Protein AF-A0A7H5EYQ3-F1 (afdb_monomer)

Foldseek 3Di:
DQQDQDQDCVLLLLLLLLLLVLCVLQVVCPVVHDDPVSVVSLVVSQVSLVVSVVCVVSNVSRVVSDTPVVVLVSLVSSCVSNVPDSVCSVVSSVVSSVVSPVSNVVNVVVVVVVVVVVVVVCVVVVPDVPPDD

Solvent-accessible surface area (backbone atoms only — not comparable to full-atom values): 7307 Å² total; per-residue (Å²): 129,86,74,75,69,86,75,60,53,67,52,42,37,46,47,36,46,51,12,38,50,37,38,62,61,37,48,70,55,51,71,88,43,91,51,81,73,35,52,53,39,51,57,73,34,25,64,62,22,45,48,44,59,70,46,43,67,59,25,51,54,17,58,76,46,55,40,76,71,51,52,53,48,43,43,52,48,39,14,66,75,68,68,40,57,70,94,45,29,66,63,49,29,57,55,14,41,56,46,22,55,50,47,27,53,51,45,53,49,54,53,53,53,50,52,51,53,51,52,52,49,34,66,74,69,67,58,62,97,79,82,84,129

Radius of gyration: 19.82 Å; Cα contacts (8 Å, |Δi|>4): 111; chains: 1; bounding box: 35×40×68 Å

Secondary structure (DSSP, 8-state):
-PPPPSS-SHHHHHHHHHHHHHHHHHHTTTSS---TTHHHHHHHHHHHHHHHHHHHHHHHHHHHH--HHHHHHHHHHHHHHH---TTTHHHHHHHHHHHHHHHHHHHHHHHHHHHHHHHHHHHHTT--TT---

Nearest PDB structures (foldseek):
  2dnx-assembly1_A  TM=4.189E-01  e=8.173E+00  Homo sapiens

Sequence (133 aa):
MNKSNQYGYDEVVDTLGDSIEIYRKIKTPLEDGLQFTDILALYDAYPLAMEVFNDRNTFIRQFLDLTPEESVRVLDELSARTGTPRDKVEQVATQSFQVASRVYRLGSYVIEESKGIYADIQLIGGLSPEEEE

Mean predicted aligned error: 6.74 Å

Structure (mmCIF, N/CA/C/O backbone):
data_AF-A0A7H5EYQ3-F1
#
_entry.id   AF-A0A7H5EYQ3-F1
#
loop_
_atom_site.group_PDB
_atom_site.id
_atom_site.type_symbol
_atom_site.label_atom_id
_atom_site.label_alt_id
_atom_site.label_comp_id
_atom_site.label_asym_id
_atom_site.label_entity_id
_atom_site.label_seq_id
_atom_site.pdbx_PDB_ins_code
_atom_site.Cartn_x
_atom_site.Cartn_y
_atom_site.Cartn_z
_atom_site.occupancy
_atom_site.B_iso_or_equiv
_atom_site.auth_seq_id
_atom_site.auth_comp_id
_atom_site.auth_asym_id
_atom_site.auth_atom_id
_atom_site.pdbx_PDB_model_num
ATOM 1 N N . MET A 1 1 ? -8.139 19.680 24.751 1.00 44.72 1 MET A N 1
ATOM 2 C CA . MET A 1 1 ? -8.903 20.115 23.562 1.00 44.72 1 MET A CA 1
ATOM 3 C C . MET A 1 1 ? -9.073 18.888 22.690 1.00 44.72 1 MET A C 1
ATOM 5 O O . MET A 1 1 ? -8.053 18.325 22.314 1.00 44.72 1 MET A O 1
ATOM 9 N N . ASN A 1 2 ? -10.305 18.433 22.442 1.00 53.38 2 ASN A N 1
ATOM 10 C CA . ASN A 1 2 ? -10.531 17.406 21.422 1.00 53.38 2 ASN A CA 1
ATOM 11 C C . ASN A 1 2 ? -10.199 18.040 20.073 1.00 53.38 2 ASN A C 1
ATOM 13 O O . ASN A 1 2 ? -10.779 19.065 19.718 1.00 53.38 2 ASN A O 1
ATOM 17 N N . LYS A 1 3 ? -9.202 17.485 19.385 1.00 62.22 3 LYS A N 1
ATOM 18 C CA . LYS A 1 3 ? -8.847 17.879 18.023 1.00 62.22 3 LYS A CA 1
ATOM 19 C C . LYS A 1 3 ? -10.073 17.584 17.150 1.00 62.22 3 LYS A C 1
ATOM 21 O O . LYS A 1 3 ? -10.602 16.483 17.226 1.00 62.22 3 LYS A O 1
ATOM 26 N N . SER A 1 4 ? -10.587 18.567 16.417 1.00 67.31 4 SER A N 1
ATOM 27 C CA . SER A 1 4 ? -11.644 18.329 15.429 1.00 67.31 4 SER A CA 1
ATOM 28 C C . SER A 1 4 ? -10.982 18.006 14.098 1.00 67.31 4 SER A C 1
ATOM 30 O O . SER A 1 4 ? -10.155 18.801 13.650 1.00 67.31 4 SER A O 1
ATOM 32 N N . ASN A 1 5 ? -11.345 16.882 13.485 1.00 73.25 5 ASN A N 1
ATOM 33 C CA . ASN A 1 5 ? -10.871 16.521 12.155 1.00 73.25 5 ASN A CA 1
ATOM 34 C C . ASN A 1 5 ? -11.335 17.560 11.119 1.00 73.25 5 ASN A C 1
ATOM 36 O O . ASN A 1 5 ? -12.506 17.946 11.080 1.00 73.25 5 ASN A O 1
ATOM 40 N N . GLN A 1 6 ? -10.390 18.031 10.316 1.00 76.75 6 GLN A N 1
ATOM 41 C CA . GLN A 1 6 ? -10.553 19.019 9.263 1.00 76.75 6 GLN A CA 1
ATOM 42 C C . GLN A 1 6 ? -10.645 18.390 7.861 1.00 76.75 6 GLN A C 1
ATOM 44 O O . GLN A 1 6 ? -11.225 19.007 6.968 1.00 76.75 6 GLN A O 1
ATOM 49 N N . TYR A 1 7 ? -10.074 17.201 7.647 1.00 80.00 7 TYR A N 1
ATOM 50 C CA . TYR A 1 7 ? -9.849 16.620 6.316 1.00 80.00 7 TYR A CA 1
ATOM 51 C C . TYR A 1 7 ? -10.619 15.321 6.013 1.00 80.00 7 TYR A C 1
ATOM 53 O O . TYR A 1 7 ? -10.565 14.859 4.875 1.00 80.00 7 TYR A O 1
ATOM 61 N N . GLY A 1 8 ? -11.335 14.747 6.981 1.00 90.94 8 GLY A N 1
ATOM 62 C CA . GLY A 1 8 ? -11.944 13.416 6.895 1.00 90.94 8 GLY A CA 1
ATOM 63 C C . GLY A 1 8 ? -10.934 12.280 7.101 1.00 90.94 8 GLY A C 1
ATOM 64 O O . GLY A 1 8 ? -9.810 12.513 7.555 1.00 90.94 8 GLY A O 1
ATOM 65 N N . TYR A 1 9 ? -11.344 11.045 6.797 1.00 95.81 9 TYR A N 1
ATOM 66 C CA . TYR A 1 9 ? -10.476 9.858 6.863 1.00 95.81 9 TYR A CA 1
ATOM 67 C C . TYR A 1 9 ? -10.656 8.870 5.696 1.00 95.81 9 TYR A C 1
ATOM 69 O O . TYR A 1 9 ? -10.018 7.817 5.696 1.00 95.81 9 TYR A O 1
ATOM 77 N N . ASP A 1 10 ? -11.496 9.190 4.708 1.00 96.38 10 ASP A N 1
ATOM 78 C CA . ASP A 1 10 ? -11.846 8.281 3.608 1.00 96.38 10 ASP A CA 1
ATOM 79 C C . ASP A 1 10 ? -10.606 7.814 2.828 1.00 96.38 10 ASP A C 1
ATOM 81 O O . ASP A 1 10 ? -10.456 6.627 2.553 1.00 96.38 10 ASP A O 1
ATOM 85 N N . GLU A 1 11 ? -9.657 8.721 2.577 1.00 97.06 11 GLU A N 1
ATOM 86 C CA . GLU A 1 11 ? -8.405 8.414 1.875 1.00 97.06 11 GLU A CA 1
ATOM 87 C C . GLU A 1 11 ? -7.503 7.491 2.699 1.00 97.06 11 GLU A C 1
ATOM 89 O O . GLU A 1 11 ? -6.755 6.678 2.164 1.00 97.06 11 GLU A O 1
ATOM 94 N N . VAL A 1 12 ? -7.573 7.585 4.031 1.00 97.62 12 VAL A N 1
ATOM 95 C CA . VAL A 1 12 ? -6.838 6.668 4.909 1.00 97.62 12 VAL A CA 1
ATOM 96 C C . VAL A 1 12 ? -7.352 5.246 4.736 1.00 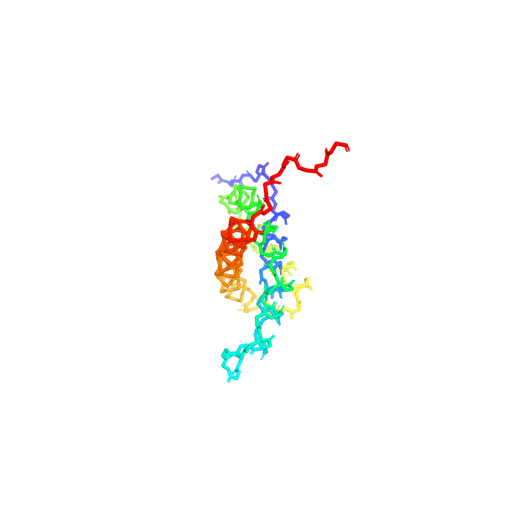97.62 12 VAL A C 1
ATOM 98 O O . VAL A 1 12 ? -6.552 4.314 4.651 1.00 97.62 12 VAL A O 1
ATOM 101 N N . VAL A 1 13 ? -8.672 5.072 4.679 1.00 97.75 13 VAL A N 1
ATOM 102 C CA . VAL A 1 13 ? -9.288 3.759 4.463 1.00 97.75 13 VAL A CA 1
ATOM 103 C C . VAL A 1 13 ? -8.990 3.250 3.058 1.00 97.75 13 VAL A C 1
ATOM 105 O O . VAL A 1 13 ? -8.667 2.072 2.909 1.00 97.75 13 VAL A O 1
ATOM 108 N N . ASP A 1 14 ? -9.069 4.116 2.049 1.00 97.62 14 ASP A N 1
ATOM 109 C CA . ASP A 1 14 ? -8.861 3.737 0.653 1.00 97.62 14 ASP A CA 1
ATOM 110 C C . ASP A 1 14 ? -7.419 3.300 0.393 1.00 97.62 14 ASP A C 1
ATOM 112 O O . ASP A 1 14 ? -7.163 2.120 0.149 1.00 97.62 14 ASP A O 1
ATOM 116 N N . THR A 1 15 ? -6.458 4.191 0.645 1.00 97.81 15 THR A N 1
ATOM 117 C CA . THR A 1 15 ? -5.027 3.924 0.466 1.00 97.81 15 THR A CA 1
ATOM 118 C C . THR A 1 15 ? -4.555 2.679 1.246 1.00 97.81 15 THR A C 1
ATOM 120 O O . THR A 1 15 ? -3.758 1.875 0.742 1.00 97.81 15 THR A O 1
ATOM 123 N N . LEU A 1 16 ? -5.010 2.483 2.494 1.00 98.12 16 LEU A N 1
ATOM 124 C CA . LEU A 1 16 ? -4.640 1.296 3.281 1.00 98.12 16 LEU A CA 1
ATOM 125 C C . LEU A 1 16 ? -5.350 0.026 2.791 1.00 98.12 16 LEU A C 1
ATOM 127 O O . LEU A 1 16 ? -4.752 -1.053 2.831 1.00 98.12 16 LEU A O 1
ATOM 131 N N . GLY A 1 17 ? -6.593 0.135 2.319 1.00 97.81 17 GLY A N 1
ATOM 132 C CA . GLY A 1 17 ? -7.334 -0.965 1.706 1.00 97.81 17 GLY A CA 1
ATOM 133 C C . GLY A 1 17 ? -6.658 -1.460 0.430 1.00 97.81 17 GLY A C 1
ATOM 134 O O . GLY A 1 17 ? -6.396 -2.659 0.295 1.00 97.81 17 GLY A O 1
ATOM 135 N N . ASP A 1 18 ? -6.277 -0.536 -0.442 1.00 97.69 18 ASP A N 1
ATOM 136 C CA . ASP A 1 18 ? -5.606 -0.818 -1.711 1.00 97.69 18 ASP A CA 1
ATOM 137 C C . ASP A 1 18 ? -4.220 -1.412 -1.493 1.00 97.69 18 ASP A C 1
ATOM 139 O O . ASP A 1 18 ? -3.814 -2.367 -2.158 1.00 97.69 18 ASP A O 1
ATOM 143 N N . SER A 1 19 ? -3.518 -0.939 -0.465 1.00 98.00 19 SER A N 1
ATOM 144 C CA . SER A 1 19 ? -2.260 -1.542 -0.035 1.00 98.00 19 SER A CA 1
ATOM 145 C C . SER A 1 19 ? -2.425 -3.020 0.331 1.00 98.00 19 SER A C 1
ATOM 147 O O . SER A 1 19 ? -1.618 -3.857 -0.086 1.00 98.00 19 SER A O 1
ATOM 149 N N . ILE A 1 20 ? -3.478 -3.368 1.084 1.00 97.56 20 ILE A N 1
ATOM 150 C CA . ILE A 1 20 ? -3.799 -4.761 1.440 1.00 97.56 20 ILE A CA 1
ATOM 151 C C . ILE A 1 20 ? -4.143 -5.580 0.191 1.00 97.56 20 ILE A C 1
ATOM 153 O O . ILE A 1 20 ? -3.752 -6.748 0.098 1.00 97.56 20 ILE A O 1
ATOM 157 N N . GLU A 1 21 ? -4.848 -4.995 -0.776 1.00 96.00 21 GLU A N 1
ATOM 158 C CA . GLU A 1 21 ? -5.145 -5.653 -2.047 1.00 96.00 21 GLU A CA 1
ATOM 159 C C . GLU A 1 21 ? -3.874 -5.934 -2.860 1.00 96.00 21 GLU A C 1
ATOM 161 O O . GLU A 1 21 ? -3.685 -7.070 -3.302 1.00 96.00 21 GLU A O 1
ATOM 166 N N . ILE A 1 22 ? -2.965 -4.962 -2.985 1.00 95.31 22 ILE A N 1
ATOM 167 C CA . ILE A 1 22 ? -1.656 -5.145 -3.633 1.00 95.31 22 ILE A CA 1
ATOM 168 C C . ILE A 1 22 ? -0.909 -6.313 -2.990 1.00 95.31 22 ILE A C 1
ATOM 170 O O . ILE A 1 22 ? -0.470 -7.226 -3.690 1.00 95.31 22 ILE A O 1
ATOM 174 N N . TYR A 1 23 ? -0.816 -6.335 -1.656 1.00 94.56 23 TYR A N 1
ATOM 175 C CA . TYR A 1 23 ? -0.194 -7.447 -0.936 1.00 94.56 23 TYR A CA 1
ATOM 176 C C . TYR A 1 23 ? -0.848 -8.792 -1.290 1.00 94.56 23 TYR A C 1
ATOM 178 O O . TYR A 1 23 ? -0.149 -9.766 -1.566 1.00 94.56 23 TYR A O 1
ATOM 186 N N . ARG A 1 24 ? -2.183 -8.864 -1.334 1.00 92.50 24 ARG A N 1
ATOM 187 C CA . ARG A 1 24 ? -2.904 -10.102 -1.671 1.00 92.50 24 ARG A CA 1
ATOM 188 C C . ARG A 1 24 ? -2.671 -10.562 -3.105 1.00 92.50 24 ARG A C 1
ATOM 190 O O . ARG A 1 24 ? -2.591 -11.771 -3.308 1.00 92.50 24 ARG A O 1
ATOM 197 N N . LYS A 1 25 ? -2.552 -9.638 -4.062 1.00 90.00 25 LYS A N 1
ATOM 198 C CA . LYS A 1 25 ? -2.259 -9.959 -5.468 1.00 90.00 25 LYS A CA 1
ATOM 199 C C . LYS A 1 25 ? -0.885 -10.601 -5.628 1.00 90.00 25 LYS A C 1
ATOM 201 O O . LYS A 1 25 ? -0.739 -11.527 -6.416 1.00 90.00 25 LYS A O 1
ATOM 206 N N . ILE A 1 26 ? 0.101 -10.149 -4.853 1.00 88.38 26 ILE A N 1
ATOM 207 C CA . ILE A 1 26 ? 1.495 -10.564 -5.053 1.00 88.38 26 ILE A CA 1
ATOM 208 C C . ILE A 1 26 ? 1.989 -11.621 -4.059 1.00 88.38 26 ILE A C 1
ATOM 210 O O . ILE A 1 26 ? 3.028 -12.222 -4.304 1.00 88.38 26 ILE A O 1
ATOM 214 N N . LYS A 1 27 ? 1.289 -11.869 -2.940 1.00 88.00 27 LYS A N 1
ATOM 215 C CA . LYS A 1 27 ? 1.790 -12.786 -1.898 1.00 88.00 27 LYS A CA 1
ATOM 216 C C . LYS A 1 27 ? 1.995 -14.215 -2.407 1.00 88.00 27 LYS A C 1
ATOM 218 O O . LYS A 1 27 ? 3.042 -14.783 -2.155 1.00 88.00 27 LYS A O 1
ATOM 223 N N . THR A 1 28 ? 1.025 -14.772 -3.131 1.00 81.56 28 THR A N 1
ATOM 224 C CA . THR A 1 28 ? 1.057 -16.175 -3.567 1.00 81.56 28 THR A CA 1
ATOM 225 C C . THR A 1 28 ? 2.091 -16.404 -4.668 1.00 81.56 28 THR A C 1
ATOM 227 O O . THR A 1 28 ? 2.846 -17.360 -4.542 1.00 81.56 28 THR A O 1
ATOM 230 N N . PRO A 1 29 ? 2.208 -15.521 -5.680 1.00 77.88 29 PRO A N 1
ATOM 231 C CA . PRO A 1 29 ? 3.318 -15.576 -6.631 1.00 77.88 29 PRO A CA 1
ATOM 232 C C . PRO A 1 29 ? 4.697 -15.499 -5.964 1.00 77.88 29 PRO A C 1
ATOM 234 O O . PRO A 1 29 ? 5.622 -16.151 -6.400 1.00 77.88 29 PRO A O 1
ATOM 237 N N . LEU A 1 30 ? 4.851 -14.734 -4.879 1.00 79.12 30 LEU A N 1
ATOM 238 C CA . LEU A 1 30 ? 6.157 -14.541 -4.233 1.00 79.12 30 LEU A CA 1
ATOM 239 C C . LEU A 1 30 ? 6.466 -15.551 -3.112 1.00 79.12 30 LEU A C 1
ATOM 241 O O . LEU A 1 30 ? 7.537 -15.480 -2.503 1.00 79.12 30 LEU A O 1
ATOM 245 N N . GLU A 1 31 ? 5.541 -16.460 -2.791 1.00 77.56 31 GLU A N 1
ATOM 246 C CA . GLU A 1 31 ? 5.691 -17.435 -1.700 1.00 77.56 31 GLU A CA 1
ATOM 247 C C . GLU A 1 31 ? 6.683 -18.564 -2.043 1.00 77.56 31 GLU A C 1
ATOM 249 O O . GLU A 1 31 ? 7.303 -19.112 -1.129 1.00 77.56 31 GLU A O 1
ATOM 254 N N . ASP A 1 32 ? 6.876 -18.896 -3.326 1.00 73.94 32 ASP A N 1
ATOM 255 C CA . ASP A 1 32 ? 7.777 -19.967 -3.787 1.00 73.94 32 ASP A CA 1
ATOM 256 C C . ASP A 1 32 ? 9.122 -19.462 -4.356 1.00 73.94 32 ASP A C 1
ATOM 258 O O . ASP A 1 32 ? 9.974 -20.259 -4.760 1.00 73.94 32 ASP A O 1
ATOM 262 N N . GLY A 1 33 ? 9.354 -18.147 -4.313 1.00 67.38 33 GLY A N 1
ATOM 263 C CA . GLY A 1 33 ? 10.536 -17.479 -4.853 1.00 67.38 33 GLY A CA 1
ATOM 264 C C . GLY A 1 33 ? 10.155 -16.356 -5.815 1.00 67.38 33 GLY A C 1
ATOM 265 O O . GLY A 1 33 ? 9.011 -15.935 -5.857 1.00 67.38 33 GLY A O 1
ATOM 266 N N . LEU A 1 34 ? 11.133 -15.814 -6.548 1.00 70.44 34 LEU A N 1
ATOM 267 C CA . LEU A 1 34 ? 10.870 -14.889 -7.654 1.00 70.44 34 LEU A CA 1
ATOM 268 C C . LEU A 1 34 ? 11.090 -15.639 -8.971 1.00 70.44 34 LEU A C 1
ATOM 270 O O . LEU A 1 34 ? 12.228 -15.841 -9.401 1.00 70.44 34 LEU A O 1
ATOM 274 N N . GLN A 1 35 ? 10.005 -16.069 -9.593 1.00 74.25 35 GLN A N 1
ATOM 275 C CA . GLN A 1 35 ? 9.937 -16.632 -10.933 1.00 74.25 35 GLN A CA 1
ATOM 276 C C . GLN A 1 35 ? 9.573 -15.540 -11.943 1.00 74.25 35 GLN A C 1
ATOM 278 O O . GLN A 1 35 ? 8.998 -14.501 -11.619 1.00 74.25 35 GLN A O 1
ATOM 283 N N . PHE A 1 36 ? 9.896 -15.771 -13.216 1.00 67.19 36 PHE A N 1
ATOM 284 C CA . PHE A 1 36 ? 9.581 -14.814 -14.280 1.00 67.19 36 PHE A CA 1
ATOM 285 C C . PHE A 1 36 ? 8.070 -14.550 -14.401 1.00 67.19 36 PHE A C 1
ATOM 287 O O . PHE A 1 36 ? 7.654 -13.439 -14.714 1.00 67.19 36 PHE A O 1
ATOM 294 N N . THR A 1 37 ? 7.239 -15.549 -14.103 1.00 73.00 37 THR A N 1
ATOM 295 C CA . THR A 1 37 ? 5.777 -15.418 -14.060 1.00 73.00 37 THR A CA 1
ATOM 296 C C . THR A 1 37 ? 5.292 -14.472 -12.964 1.00 73.00 37 THR A C 1
ATOM 298 O O . THR A 1 37 ? 4.262 -13.828 -13.142 1.00 73.00 37 THR A O 1
ATOM 301 N N . ASP A 1 38 ? 6.050 -14.300 -11.882 1.00 73.69 38 ASP A N 1
ATOM 302 C CA . ASP A 1 38 ? 5.658 -13.445 -10.752 1.00 73.69 38 ASP A CA 1
ATOM 303 C C . ASP A 1 38 ? 5.851 -11.961 -11.070 1.00 73.69 38 ASP A C 1
ATOM 305 O O . ASP A 1 38 ? 5.231 -11.089 -10.457 1.00 73.69 38 ASP A O 1
ATOM 309 N N . ILE A 1 39 ? 6.644 -11.665 -12.104 1.00 76.12 39 ILE A N 1
ATOM 310 C CA . ILE A 1 39 ? 6.748 -10.327 -12.691 1.00 76.12 39 ILE A CA 1
ATOM 311 C C . ILE A 1 39 ? 5.393 -9.889 -13.262 1.00 76.12 39 ILE A C 1
ATOM 313 O O . ILE A 1 39 ? 5.063 -8.707 -13.176 1.00 76.12 39 ILE A O 1
ATOM 317 N N . LEU A 1 40 ? 4.570 -10.816 -13.772 1.00 82.19 40 LEU A N 1
ATOM 318 C CA . LEU A 1 40 ? 3.225 -10.485 -14.260 1.00 82.19 40 LEU A CA 1
ATOM 319 C C . LEU A 1 40 ? 2.308 -10.046 -13.117 1.00 82.19 40 LEU A C 1
ATOM 321 O O . LEU A 1 40 ? 1.596 -9.060 -13.254 1.00 82.19 40 LEU A O 1
ATOM 325 N N . ALA A 1 41 ? 2.385 -10.698 -11.956 1.00 84.56 41 ALA A N 1
ATOM 326 C CA . ALA A 1 41 ? 1.614 -10.281 -10.786 1.00 84.56 41 ALA A CA 1
ATOM 327 C C . ALA A 1 41 ? 2.046 -8.898 -10.266 1.00 84.56 41 ALA A C 1
ATOM 329 O O . ALA A 1 41 ? 1.213 -8.105 -9.826 1.00 84.56 41 ALA A O 1
ATOM 330 N N . LEU A 1 42 ? 3.345 -8.588 -10.334 1.00 82.94 42 LEU A N 1
ATOM 331 C CA . LEU A 1 42 ? 3.867 -7.259 -10.008 1.00 82.94 42 LEU A CA 1
ATOM 332 C C . LEU A 1 42 ? 3.401 -6.197 -11.011 1.00 82.94 42 LEU A C 1
ATOM 334 O O . LEU A 1 42 ? 3.062 -5.088 -10.600 1.00 82.94 42 LEU A O 1
ATOM 338 N N . TYR A 1 43 ? 3.357 -6.539 -12.300 1.00 85.50 43 TYR A N 1
ATOM 339 C CA . TYR A 1 43 ? 2.817 -5.677 -13.349 1.00 85.50 43 TYR A CA 1
ATOM 340 C C . TYR A 1 43 ? 1.322 -5.405 -13.137 1.00 85.50 43 TYR A C 1
ATOM 342 O O . TYR A 1 43 ? 0.912 -4.248 -13.120 1.00 85.50 43 TYR A O 1
ATOM 350 N N . ASP A 1 44 ? 0.528 -6.442 -12.869 1.00 88.56 44 ASP A N 1
ATOM 351 C CA . ASP A 1 44 ? -0.912 -6.322 -12.613 1.00 88.56 44 ASP A CA 1
ATOM 352 C C . ASP A 1 44 ? -1.220 -5.507 -11.345 1.00 88.56 44 ASP A C 1
ATOM 354 O O . ASP A 1 44 ? -2.244 -4.828 -11.261 1.00 88.56 44 ASP A O 1
ATOM 358 N N . ALA A 1 45 ? -0.337 -5.552 -10.343 1.00 92.06 45 ALA A N 1
ATOM 359 C CA . ALA A 1 45 ? -0.470 -4.771 -9.114 1.00 92.06 45 ALA A CA 1
ATOM 360 C C . ALA A 1 45 ? 0.024 -3.318 -9.246 1.00 92.06 45 ALA A C 1
ATOM 362 O O . ALA A 1 45 ? -0.290 -2.486 -8.391 1.00 92.06 45 ALA A O 1
ATOM 363 N N . TYR A 1 46 ? 0.795 -2.995 -10.289 1.00 92.19 46 TYR A N 1
ATOM 364 C CA . TYR A 1 46 ? 1.429 -1.686 -10.436 1.00 92.19 46 TYR A CA 1
ATOM 365 C C . TYR A 1 46 ? 0.443 -0.511 -10.561 1.00 92.19 46 TYR A C 1
ATOM 367 O O . TYR A 1 46 ? 0.682 0.491 -9.884 1.00 92.19 46 TYR A O 1
ATOM 375 N N . PRO A 1 47 ? -0.661 -0.584 -11.339 1.00 94.06 47 PRO A N 1
ATOM 376 C CA . PRO A 1 47 ? -1.620 0.521 -11.428 1.00 94.06 47 PRO A CA 1
ATOM 377 C C . PRO A 1 47 ? -2.174 0.937 -10.062 1.00 94.06 47 PRO A C 1
ATOM 379 O O . PRO A 1 47 ? -2.167 2.118 -9.733 1.00 94.06 47 PRO A O 1
ATOM 382 N N . LEU A 1 48 ? -2.525 -0.040 -9.225 1.00 94.88 48 LEU A N 1
ATOM 383 C CA . LEU A 1 48 ? -3.025 0.204 -7.872 1.00 94.88 48 LEU A CA 1
ATOM 384 C C . LEU A 1 48 ? -1.927 0.774 -6.954 1.00 94.88 48 LEU A C 1
ATOM 386 O O . LEU A 1 48 ? -2.161 1.662 -6.142 1.00 94.88 48 LEU A O 1
ATOM 390 N N . ALA A 1 49 ? -0.678 0.319 -7.109 1.00 95.69 49 ALA A N 1
ATOM 391 C CA . ALA A 1 49 ? 0.454 0.897 -6.381 1.00 95.69 49 ALA A CA 1
ATOM 392 C C . ALA A 1 49 ? 0.751 2.350 -6.806 1.00 95.69 49 ALA A C 1
ATOM 394 O O . ALA A 1 49 ? 1.239 3.148 -6.002 1.00 95.69 49 ALA A O 1
ATOM 395 N N . MET A 1 50 ? 0.466 2.696 -8.062 1.00 96.19 50 MET A N 1
ATOM 396 C CA . MET A 1 50 ? 0.562 4.056 -8.585 1.00 96.19 50 MET A CA 1
ATOM 397 C C . MET A 1 50 ? -0.564 4.951 -8.056 1.00 96.19 50 MET A C 1
ATOM 399 O O . MET A 1 50 ? -0.281 6.101 -7.735 1.00 96.19 50 MET A O 1
ATOM 403 N N . GLU A 1 51 ? -1.787 4.439 -7.899 1.00 96.00 51 GLU A N 1
ATOM 404 C CA . GLU A 1 51 ? -2.892 5.139 -7.216 1.00 96.00 51 GLU A CA 1
ATOM 405 C C . GLU A 1 51 ? -2.495 5.498 -5.778 1.00 96.00 51 GLU A C 1
ATOM 407 O O . GLU A 1 51 ? -2.371 6.680 -5.458 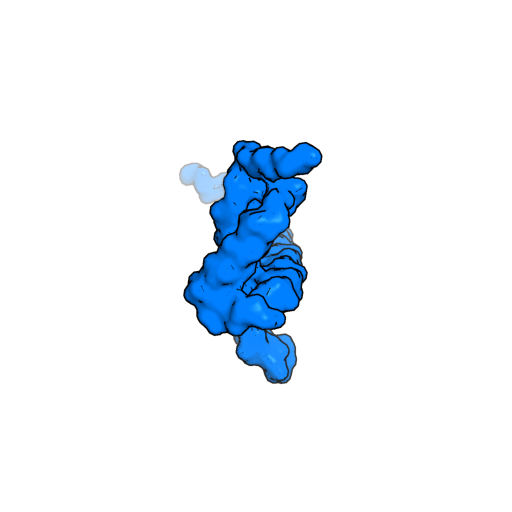1.00 96.00 51 GLU A O 1
ATOM 412 N N . VAL A 1 52 ? -2.056 4.510 -4.986 1.00 96.25 52 VAL A N 1
ATOM 413 C CA . VAL A 1 52 ? -1.504 4.734 -3.632 1.00 96.25 52 VAL A CA 1
ATOM 414 C C . VAL A 1 52 ? -0.403 5.806 -3.618 1.00 96.25 52 VAL A C 1
ATOM 416 O O . VAL A 1 52 ? -0.312 6.627 -2.698 1.00 96.25 52 VAL A O 1
ATOM 419 N N . PHE A 1 53 ? 0.474 5.826 -4.628 1.00 96.31 53 PHE A N 1
ATOM 420 C CA . PHE A 1 53 ? 1.495 6.866 -4.731 1.00 96.31 53 PHE A CA 1
ATOM 421 C C . PHE A 1 53 ? 0.905 8.240 -5.065 1.00 96.31 53 PHE A C 1
ATOM 423 O O . PHE A 1 53 ? 1.363 9.241 -4.509 1.00 96.31 53 PHE A O 1
ATOM 430 N N . ASN A 1 54 ? -0.070 8.322 -5.963 1.00 96.19 54 ASN A N 1
ATOM 431 C CA . ASN A 1 54 ? -0.708 9.574 -6.361 1.00 96.19 54 ASN A CA 1
ATOM 432 C C . ASN A 1 54 ? -1.465 10.214 -5.189 1.00 96.19 54 ASN A C 1
ATOM 434 O O . ASN A 1 54 ? -1.306 11.418 -4.954 1.00 96.19 54 ASN A O 1
ATOM 438 N N . ASP A 1 55 ? -2.148 9.405 -4.383 1.00 95.88 55 ASP A N 1
ATOM 439 C CA . ASP A 1 55 ? -3.002 9.879 -3.290 1.00 95.88 55 ASP A CA 1
ATOM 440 C C . ASP A 1 55 ? -2.246 10.159 -1.984 1.00 95.88 55 ASP A C 1
ATOM 442 O O . ASP A 1 55 ? -2.767 10.791 -1.058 1.00 95.88 55 ASP A O 1
ATOM 446 N N . ARG A 1 56 ? -0.946 9.824 -1.939 1.00 95.38 56 ARG A N 1
ATOM 447 C CA . ARG A 1 56 ? -0.062 9.951 -0.762 1.00 95.38 56 ARG A CA 1
ATOM 448 C C . ARG A 1 56 ? -0.180 11.276 -0.003 1.00 95.38 56 ARG A C 1
ATOM 450 O O . ARG A 1 56 ? -0.046 11.307 1.216 1.00 95.38 56 ARG A O 1
ATOM 457 N N . ASN A 1 57 ? -0.379 12.394 -0.703 1.00 96.12 57 ASN A N 1
ATOM 458 C CA . ASN A 1 57 ? -0.434 13.712 -0.069 1.00 96.12 57 ASN A CA 1
ATOM 459 C C . ASN A 1 57 ? -1.749 13.922 0.688 1.00 96.12 57 ASN A C 1
ATOM 461 O O . ASN A 1 57 ? -1.738 14.497 1.778 1.00 96.12 57 ASN A O 1
ATOM 465 N N . THR A 1 58 ? -2.865 13.471 0.115 1.00 96.56 58 THR A N 1
ATOM 466 C CA . THR A 1 58 ? -4.183 13.508 0.757 1.00 96.56 58 THR A CA 1
ATOM 467 C C . THR A 1 58 ? -4.210 12.519 1.915 1.00 96.56 58 THR A C 1
ATOM 469 O O . THR A 1 58 ? -4.563 12.911 3.029 1.00 96.56 58 THR A O 1
ATOM 472 N N . PHE A 1 59 ? -3.691 11.308 1.691 1.00 96.75 59 PHE A N 1
ATOM 473 C CA . PHE A 1 59 ? -3.513 10.287 2.718 1.00 96.75 59 PHE A CA 1
ATOM 474 C C . PHE A 1 59 ? -2.760 10.828 3.938 1.00 96.75 59 PHE A C 1
ATOM 476 O O . PHE A 1 59 ? -3.276 10.780 5.049 1.00 96.75 59 PHE A O 1
ATOM 483 N N . ILE A 1 60 ? -1.566 11.409 3.751 1.00 96.44 60 ILE A N 1
ATOM 484 C CA . ILE A 1 60 ? -0.747 11.925 4.863 1.00 96.44 60 ILE A CA 1
ATOM 485 C C . ILE A 1 60 ? -1.489 13.019 5.637 1.00 96.44 60 ILE A C 1
ATOM 487 O O . ILE A 1 60 ? -1.426 13.047 6.866 1.00 96.44 60 ILE A O 1
ATOM 491 N N . ARG A 1 61 ? -2.187 13.926 4.941 1.00 96.50 61 ARG A N 1
ATOM 492 C CA . ARG A 1 61 ? -2.941 15.005 5.597 1.00 96.50 61 ARG A CA 1
ATOM 493 C C . ARG A 1 61 ? -4.053 14.451 6.475 1.00 96.50 61 ARG A C 1
ATOM 495 O O . ARG A 1 61 ? -4.137 14.853 7.628 1.00 96.50 61 ARG A O 1
ATOM 502 N N . GLN A 1 62 ? -4.854 13.525 5.954 1.00 97.19 62 GLN A N 1
ATOM 503 C CA . GLN A 1 62 ? -5.926 12.898 6.725 1.00 97.19 62 GLN A CA 1
ATOM 504 C C . GLN A 1 62 ? -5.370 12.036 7.861 1.00 97.19 62 GLN A C 1
ATOM 506 O O . GLN A 1 62 ? -5.803 12.176 9.000 1.00 97.19 62 GLN A O 1
ATOM 511 N N . PHE A 1 63 ? -4.346 11.221 7.593 1.00 96.38 63 PHE A N 1
ATOM 512 C CA . PHE A 1 63 ? -3.726 10.334 8.578 1.00 96.38 63 PHE A CA 1
ATOM 513 C C . PHE A 1 63 ? -3.159 11.098 9.782 1.00 96.38 63 PHE A C 1
ATOM 515 O O . PHE A 1 63 ? -3.395 10.723 10.928 1.00 96.38 63 PHE A O 1
ATOM 522 N N . LEU A 1 64 ? -2.440 12.200 9.540 1.00 95.88 64 LEU A N 1
ATOM 523 C CA . LEU A 1 64 ? -1.905 13.049 10.611 1.00 95.88 64 LEU A CA 1
ATOM 524 C C . LEU A 1 64 ? -2.993 13.851 11.337 1.00 95.88 64 LEU A C 1
ATOM 526 O O . LEU A 1 64 ? -2.756 14.365 12.439 1.00 95.88 64 LEU A O 1
ATOM 530 N N . ASP A 1 65 ? -4.168 13.993 10.728 1.00 95.88 65 ASP A N 1
ATOM 531 C CA . ASP A 1 65 ? -5.291 14.717 11.304 1.00 95.88 65 ASP A CA 1
ATOM 532 C C . ASP A 1 65 ? -6.255 13.844 12.115 1.00 95.88 65 ASP A C 1
ATOM 534 O O . ASP A 1 65 ? -7.031 14.383 12.902 1.00 95.88 65 ASP A O 1
ATOM 538 N N . LEU A 1 66 ? -6.125 12.516 12.019 1.00 95.25 66 LEU A N 1
ATOM 539 C CA . LEU A 1 66 ? -6.984 11.564 12.715 1.00 95.25 66 LEU A CA 1
ATOM 540 C C . LEU A 1 66 ? -7.109 11.855 14.212 1.00 95.25 66 LEU A C 1
ATOM 542 O O . LEU A 1 66 ? -6.132 12.048 14.946 1.00 95.25 66 LEU A O 1
ATOM 546 N N . THR A 1 67 ? -8.352 11.806 14.671 1.00 95.06 67 THR A N 1
ATOM 547 C CA . THR A 1 67 ? -8.682 11.705 16.091 1.00 95.06 67 THR A CA 1
ATOM 548 C C . THR A 1 67 ? -8.570 10.253 16.574 1.00 95.06 67 THR A C 1
ATOM 550 O O . THR A 1 67 ? -8.583 9.319 15.760 1.00 95.06 67 THR A O 1
ATOM 553 N N . PRO A 1 68 ? -8.480 10.011 17.894 1.00 94.19 68 PRO A N 1
ATOM 554 C CA . PRO A 1 68 ? -8.536 8.656 18.438 1.00 94.19 68 PRO A CA 1
ATOM 555 C C . PRO A 1 68 ? -9.798 7.892 18.010 1.00 94.19 68 PRO A C 1
ATOM 557 O O . PRO A 1 68 ? -9.715 6.719 17.653 1.00 94.19 68 PRO A O 1
ATOM 560 N N . GLU A 1 69 ? -10.958 8.553 17.989 1.00 94.94 69 GLU A N 1
ATOM 561 C CA . GLU A 1 69 ? -12.228 7.945 17.591 1.00 94.94 69 GLU A CA 1
ATOM 562 C C . GLU A 1 69 ? -12.237 7.553 16.110 1.00 94.94 69 GLU A C 1
ATOM 564 O O . GLU A 1 69 ? -12.717 6.477 15.757 1.00 94.94 69 GLU A O 1
ATOM 569 N N . GLU A 1 70 ? -11.689 8.394 15.235 1.00 94.62 70 GLU A N 1
ATOM 570 C CA . GLU A 1 70 ? -11.586 8.085 13.805 1.00 94.62 70 GLU A CA 1
ATOM 571 C C . GLU A 1 70 ? -10.544 7.016 13.525 1.00 94.62 70 GLU A C 1
ATOM 573 O O . GLU A 1 70 ? -10.771 6.173 12.669 1.00 94.62 70 GLU A O 1
ATOM 578 N N . SER A 1 71 ? -9.453 6.976 14.290 1.00 95.75 71 SER A N 1
ATOM 579 C CA . SER A 1 71 ? -8.474 5.889 14.194 1.00 95.75 71 SER A CA 1
ATOM 580 C C . SER A 1 71 ? -9.137 4.532 14.453 1.00 95.75 71 SER A C 1
ATOM 582 O O . SER A 1 71 ? -8.872 3.563 13.746 1.00 95.75 71 SER A O 1
ATOM 584 N N . VAL A 1 72 ? -10.056 4.457 15.425 1.00 97.00 72 VAL A N 1
ATOM 585 C CA . VAL A 1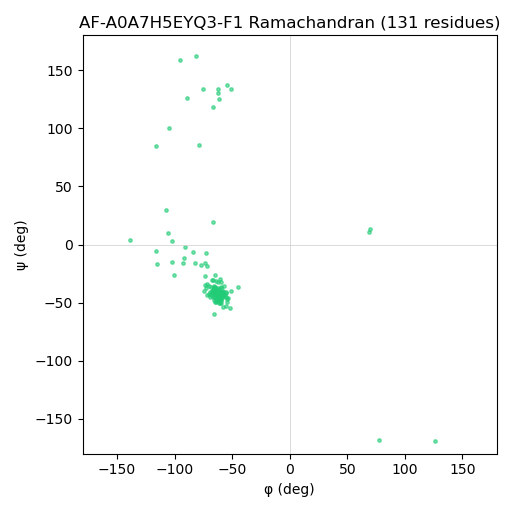 72 ? -10.845 3.239 15.671 1.00 97.00 72 VAL A CA 1
ATOM 586 C C . VAL A 1 72 ? -11.757 2.923 14.483 1.00 97.00 72 VAL A C 1
ATOM 588 O O . VAL A 1 72 ? -11.761 1.774 14.039 1.00 97.00 72 VAL A O 1
ATOM 591 N N . ARG A 1 73 ? -12.461 3.926 13.936 1.00 97.00 73 ARG A N 1
ATOM 592 C CA . ARG A 1 73 ? -13.359 3.753 12.777 1.00 97.00 73 ARG A CA 1
ATOM 593 C C . ARG A 1 73 ? -12.625 3.300 11.522 1.00 97.00 73 ARG A C 1
ATOM 595 O O . ARG A 1 73 ? -13.095 2.378 10.873 1.00 97.00 73 ARG A O 1
ATOM 602 N N . VAL A 1 74 ? -11.468 3.887 11.218 1.00 97.88 74 VAL A N 1
ATOM 603 C CA . VAL A 1 74 ? -10.613 3.493 10.088 1.00 97.88 74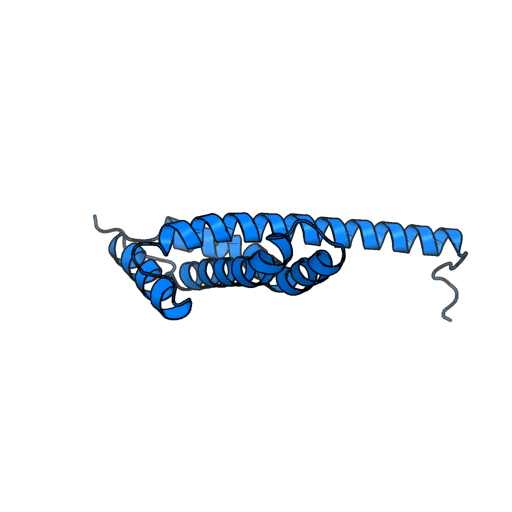 VAL A CA 1
ATOM 604 C C . VAL A 1 74 ? -10.293 2.005 10.168 1.00 97.88 74 VAL A C 1
ATOM 606 O O . VAL A 1 74 ? -10.429 1.280 9.189 1.00 97.88 74 VAL A O 1
ATOM 609 N N . LEU A 1 75 ? -9.897 1.519 11.345 1.00 98.12 75 LEU A N 1
ATOM 610 C CA . LEU A 1 75 ? -9.559 0.111 11.526 1.00 98.12 75 LEU A CA 1
ATOM 611 C C . LEU A 1 75 ? -10.796 -0.805 11.463 1.00 98.12 75 LEU A C 1
ATOM 613 O O . LEU A 1 75 ? -10.696 -1.915 10.938 1.00 98.12 75 LEU A O 1
ATOM 617 N N . ASP A 1 76 ? -11.951 -0.366 11.972 1.00 98.12 76 ASP A N 1
ATOM 618 C CA . ASP A 1 76 ? -13.219 -1.099 11.836 1.00 98.12 76 ASP A CA 1
ATOM 619 C C . ASP A 1 76 ? -13.633 -1.215 10.362 1.00 98.12 76 ASP A C 1
ATOM 621 O O . ASP A 1 76 ? -13.971 -2.301 9.886 1.00 98.12 76 ASP A O 1
ATOM 625 N N . GLU A 1 77 ? -13.539 -0.115 9.620 1.00 98.12 77 GLU A N 1
ATOM 626 C CA . GLU A 1 77 ? -13.885 -0.050 8.205 1.00 98.12 77 GLU A CA 1
ATOM 627 C C . GLU A 1 77 ? -12.916 -0.859 7.343 1.00 98.12 77 GLU A C 1
ATOM 629 O O . GLU A 1 77 ? -13.351 -1.652 6.511 1.00 98.12 77 GLU A O 1
ATOM 634 N N . LEU A 1 78 ? -11.608 -0.764 7.597 1.00 97.69 78 LEU A N 1
ATOM 635 C CA . LEU A 1 78 ? -10.610 -1.612 6.945 1.00 97.69 78 LEU A CA 1
ATOM 636 C C . LEU A 1 78 ? -10.862 -3.094 7.218 1.00 97.69 78 LEU A C 1
ATOM 638 O O . LEU A 1 78 ? -10.720 -3.923 6.315 1.00 97.69 78 LEU A O 1
ATOM 642 N N . SER A 1 79 ? -11.238 -3.450 8.449 1.00 98.12 79 SER A N 1
ATOM 643 C CA . SER A 1 79 ? -11.562 -4.832 8.806 1.00 98.12 79 SER A CA 1
ATOM 644 C C . SER A 1 79 ? -12.780 -5.320 8.020 1.00 98.12 79 SER A C 1
ATOM 646 O O . SER A 1 79 ? -12.721 -6.393 7.416 1.00 98.12 79 SER A O 1
ATOM 648 N N . ALA A 1 80 ? -13.835 -4.504 7.938 1.00 97.94 80 ALA A N 1
ATOM 649 C CA . ALA A 1 80 ? -15.044 -4.808 7.179 1.00 97.94 80 ALA A CA 1
ATOM 650 C C . ALA A 1 80 ? -14.795 -4.898 5.661 1.00 97.94 80 ALA A C 1
ATOM 652 O O . ALA A 1 80 ? -15.171 -5.893 5.043 1.00 97.94 80 ALA A O 1
ATOM 653 N N . ARG A 1 81 ? -14.122 -3.903 5.064 1.00 97.06 81 ARG A N 1
ATOM 654 C CA . ARG A 1 81 ? -13.832 -3.824 3.619 1.00 97.06 81 ARG A CA 1
ATOM 655 C C . ARG A 1 81 ? -12.926 -4.957 3.161 1.00 97.06 81 ARG A C 1
ATOM 657 O O . ARG A 1 81 ? -13.160 -5.563 2.121 1.00 97.06 81 ARG A O 1
ATOM 664 N N . THR A 1 82 ? -11.879 -5.253 3.929 1.00 96.44 82 THR A N 1
ATOM 665 C CA . THR A 1 82 ? -10.872 -6.236 3.509 1.00 96.44 82 THR A CA 1
ATOM 666 C C . THR A 1 82 ? -11.171 -7.648 4.006 1.00 96.44 82 THR A C 1
ATOM 668 O O . THR A 1 82 ? -10.548 -8.596 3.528 1.00 96.44 82 THR A O 1
ATOM 671 N N . GLY A 1 83 ? -12.064 -7.827 4.980 1.00 97.12 83 GLY A N 1
ATOM 672 C CA . GLY A 1 83 ? -12.263 -9.101 5.680 1.00 97.12 83 GLY A CA 1
ATOM 673 C C . GLY A 1 83 ? -11.086 -9.500 6.584 1.00 97.12 83 GLY A C 1
ATOM 674 O O . GLY A 1 83 ? -11.010 -10.641 7.037 1.00 97.12 83 GLY A O 1
ATOM 675 N N . THR A 1 84 ? -10.134 -8.593 6.829 1.00 96.81 84 THR A N 1
ATOM 676 C CA . THR A 1 84 ? -9.013 -8.838 7.748 1.00 96.81 84 THR A CA 1
ATOM 677 C C . THR A 1 84 ? -9.510 -8.754 9.194 1.00 96.81 84 THR A C 1
ATOM 679 O O . THR A 1 84 ? -10.198 -7.787 9.519 1.00 96.81 84 THR A O 1
ATOM 682 N N . PRO A 1 85 ? -9.156 -9.694 10.093 1.00 97.81 85 PRO A N 1
ATOM 683 C CA . PRO A 1 85 ? -9.563 -9.637 11.496 1.00 97.81 85 PRO A CA 1
ATOM 684 C C . PRO A 1 85 ? -9.184 -8.316 12.175 1.00 97.81 85 PRO A C 1
ATOM 686 O O . PRO A 1 85 ? -8.076 -7.806 11.988 1.00 97.81 85 PRO A O 1
ATOM 689 N N . ARG A 1 86 ? -10.103 -7.764 12.973 1.00 97.12 86 ARG A N 1
ATOM 690 C CA . ARG A 1 86 ? -9.970 -6.429 13.575 1.00 97.12 86 ARG A CA 1
ATOM 691 C C . ARG A 1 86 ? -8.760 -6.277 14.501 1.00 97.12 86 ARG A C 1
ATOM 693 O O . ARG A 1 86 ? -8.203 -5.186 14.606 1.00 97.12 86 ARG A O 1
ATOM 700 N N . ASP A 1 87 ? -8.347 -7.361 15.145 1.00 96.88 87 ASP A N 1
ATOM 701 C CA . ASP A 1 87 ? -7.161 -7.462 16.002 1.00 96.88 87 ASP A CA 1
ATOM 702 C C . ASP A 1 87 ? -5.839 -7.477 15.213 1.00 96.88 87 ASP A C 1
ATOM 704 O O . ASP A 1 87 ? -4.778 -7.253 15.787 1.00 96.88 87 ASP A O 1
ATOM 708 N N . LYS A 1 88 ? -5.892 -7.721 13.896 1.00 97.12 88 LYS A N 1
ATOM 709 C CA . LYS A 1 88 ? -4.718 -7.817 13.011 1.00 97.12 88 LYS A CA 1
ATOM 710 C C . LYS A 1 88 ? -4.647 -6.722 11.955 1.00 97.12 88 LYS A C 1
ATOM 712 O O . LYS A 1 88 ? -3.593 -6.534 11.350 1.00 97.12 88 LYS A O 1
ATOM 717 N N . VAL A 1 89 ? -5.756 -6.029 11.698 1.00 97.56 89 VAL A N 1
ATOM 718 C CA . VAL A 1 89 ? -5.894 -5.128 10.547 1.00 97.56 89 VAL A CA 1
ATOM 719 C C . VAL A 1 89 ? -4.867 -3.997 10.541 1.00 97.56 89 VAL A C 1
ATOM 721 O O . VAL A 1 89 ? -4.336 -3.689 9.484 1.00 97.56 89 VAL A O 1
ATOM 724 N N . GLU A 1 90 ? -4.498 -3.454 11.702 1.00 97.12 90 GLU A N 1
ATOM 725 C CA . GLU A 1 90 ? -3.463 -2.416 11.814 1.00 97.12 90 GLU A CA 1
ATOM 726 C C . GLU A 1 90 ? -2.096 -2.910 11.318 1.00 97.12 90 GLU A C 1
ATOM 728 O O . GLU A 1 90 ? -1.453 -2.278 10.473 1.00 97.12 90 GLU A O 1
ATOM 733 N N . GLN A 1 91 ? -1.664 -4.075 11.812 1.00 97.50 91 GLN A N 1
ATOM 734 C CA . GLN A 1 91 ? -0.395 -4.684 11.422 1.00 97.50 91 GLN A CA 1
ATOM 735 C C . GLN A 1 91 ? -0.395 -5.021 9.929 1.00 97.50 91 GLN A C 1
ATOM 737 O O . GLN A 1 91 ? 0.565 -4.704 9.223 1.00 97.50 91 GLN A O 1
ATOM 742 N N . VAL A 1 92 ? -1.471 -5.650 9.450 1.00 97.44 92 VAL A N 1
ATOM 743 C CA . VAL A 1 92 ? -1.610 -6.050 8.045 1.00 97.44 92 VAL A CA 1
ATOM 744 C C . VAL A 1 92 ? -1.608 -4.822 7.138 1.00 97.44 92 VAL A C 1
ATOM 746 O O . VAL A 1 92 ? -0.855 -4.813 6.168 1.00 97.44 92 VAL A O 1
ATOM 749 N N . ALA A 1 93 ? -2.364 -3.772 7.463 1.00 97.25 93 ALA A N 1
ATOM 750 C CA . ALA A 1 93 ? -2.397 -2.525 6.699 1.00 97.25 93 ALA A CA 1
ATOM 751 C C . ALA A 1 93 ? -1.010 -1.871 6.627 1.00 97.25 93 ALA A C 1
ATOM 753 O O . ALA A 1 93 ? -0.526 -1.559 5.541 1.00 97.25 93 ALA A O 1
ATOM 754 N N . THR A 1 94 ? -0.323 -1.750 7.766 1.00 96.19 94 THR A N 1
ATOM 755 C CA . THR A 1 94 ? 1.006 -1.121 7.845 1.00 96.19 94 THR A CA 1
ATOM 756 C C . THR A 1 94 ? 2.046 -1.869 7.011 1.00 96.19 94 THR A C 1
ATOM 758 O O . THR A 1 94 ? 2.804 -1.263 6.252 1.00 96.19 94 THR A O 1
ATOM 761 N N . GLN A 1 95 ? 2.091 -3.198 7.128 1.00 96.94 95 GLN A N 1
ATOM 762 C CA . GLN A 1 95 ? 3.021 -4.020 6.352 1.00 96.94 95 GLN A CA 1
ATOM 763 C C . GLN A 1 95 ? 2.676 -3.991 4.860 1.00 96.94 95 GLN A C 1
ATOM 765 O O . GLN A 1 95 ? 3.569 -3.869 4.021 1.00 96.94 95 GLN A O 1
ATOM 770 N N . SER A 1 96 ? 1.387 -4.030 4.527 1.00 96.75 96 SER A N 1
ATOM 771 C CA . SER A 1 96 ? 0.922 -3.979 3.142 1.00 96.75 96 SER A CA 1
ATOM 772 C C . SER A 1 96 ? 1.238 -2.633 2.483 1.00 96.75 96 SER A C 1
ATOM 774 O O . SER A 1 96 ? 1.64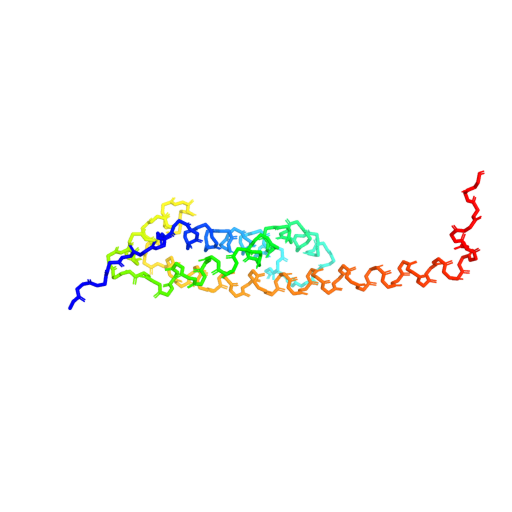9 -2.607 1.329 1.00 96.75 96 SER A O 1
ATOM 776 N N . PHE A 1 97 ? 1.167 -1.521 3.221 1.00 96.94 97 PHE A N 1
ATOM 777 C CA . PHE A 1 97 ? 1.556 -0.197 2.720 1.00 96.94 97 PHE A CA 1
ATOM 778 C C . PHE A 1 97 ? 3.047 -0.134 2.344 1.00 96.94 97 PHE A C 1
ATOM 780 O O . PHE A 1 97 ? 3.433 0.418 1.310 1.00 96.94 97 PHE A O 1
ATOM 787 N N . GLN A 1 98 ? 3.915 -0.778 3.133 1.00 95.38 98 GLN A N 1
ATOM 788 C CA . GLN A 1 98 ? 5.336 -0.901 2.787 1.00 95.38 98 GLN A CA 1
ATOM 789 C C . GLN A 1 98 ? 5.557 -1.749 1.531 1.00 95.38 98 GLN A C 1
ATOM 791 O O . GLN A 1 98 ? 6.449 -1.445 0.733 1.00 95.38 98 GLN A O 1
ATOM 796 N N . VAL A 1 99 ? 4.766 -2.811 1.361 1.00 93.69 99 VAL A N 1
ATOM 797 C CA . VAL A 1 99 ? 4.782 -3.651 0.159 1.00 93.69 99 VAL A CA 1
ATOM 798 C C . VAL A 1 99 ? 4.344 -2.840 -1.060 1.00 93.69 99 VAL A C 1
ATOM 800 O O . VAL A 1 99 ? 5.093 -2.796 -2.032 1.00 93.69 99 VAL A O 1
ATOM 803 N N . ALA A 1 100 ? 3.223 -2.121 -0.985 1.00 95.38 100 ALA A N 1
ATOM 804 C CA . ALA A 1 100 ? 2.733 -1.249 -2.053 1.00 95.38 100 ALA A CA 1
ATOM 805 C C . ALA A 1 100 ? 3.799 -0.237 -2.505 1.00 95.38 100 ALA A C 1
ATOM 807 O O . ALA A 1 100 ? 4.099 -0.130 -3.693 1.00 95.38 100 ALA A O 1
ATOM 808 N N . SER A 1 101 ? 4.481 0.416 -1.556 1.00 94.88 101 SER A N 1
ATOM 809 C CA . SER A 1 101 ? 5.591 1.329 -1.865 1.00 94.88 101 SER A CA 1
ATOM 810 C C . SER A 1 101 ? 6.752 0.645 -2.606 1.00 94.88 101 SER A C 1
ATOM 812 O O . SER A 1 101 ? 7.368 1.244 -3.490 1.00 94.88 101 SER A O 1
ATOM 814 N N . ARG A 1 102 ? 7.079 -0.608 -2.261 1.00 93.94 102 ARG A N 1
ATOM 815 C CA . A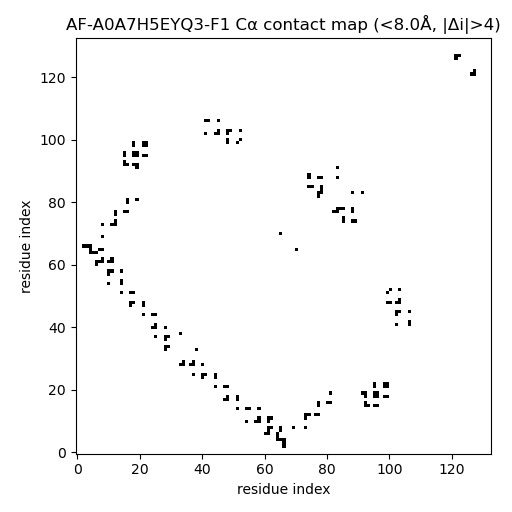RG A 1 102 ? 8.125 -1.385 -2.951 1.00 93.94 102 ARG A CA 1
ATOM 816 C C . ARG A 1 102 ? 7.697 -1.778 -4.363 1.00 93.94 102 ARG A C 1
ATOM 818 O O . ARG A 1 102 ? 8.514 -1.644 -5.270 1.00 93.94 102 ARG A O 1
ATOM 825 N N . VAL A 1 103 ? 6.447 -2.210 -4.537 1.00 92.56 103 VAL A N 1
ATOM 826 C CA . VAL A 1 103 ? 5.866 -2.542 -5.849 1.00 92.56 103 VAL A CA 1
ATOM 827 C C . VAL A 1 103 ? 5.898 -1.324 -6.763 1.00 92.56 103 VAL A C 1
ATOM 829 O O . VAL A 1 103 ? 6.404 -1.427 -7.876 1.00 92.56 103 VAL A O 1
ATOM 832 N N . TYR A 1 104 ? 5.467 -0.159 -6.269 1.00 94.62 104 TYR A N 1
ATOM 833 C CA . TYR A 1 104 ? 5.539 1.090 -7.024 1.00 94.62 104 TYR A CA 1
ATOM 834 C C . TYR A 1 104 ? 6.971 1.386 -7.486 1.00 94.62 104 TYR A C 1
ATOM 836 O O . TYR A 1 104 ? 7.212 1.543 -8.678 1.00 94.62 104 TYR A O 1
ATOM 844 N N . ARG A 1 105 ? 7.952 1.385 -6.567 1.00 93.38 105 ARG A N 1
ATOM 845 C CA . ARG A 1 105 ? 9.354 1.667 -6.928 1.00 93.38 105 ARG A CA 1
ATOM 846 C C . ARG A 1 105 ? 9.895 0.709 -7.986 1.00 93.38 105 ARG A C 1
ATOM 848 O O . ARG A 1 105 ? 10.580 1.152 -8.902 1.00 93.38 105 ARG A O 1
ATOM 855 N N . LEU A 1 106 ? 9.614 -0.585 -7.842 1.00 89.94 106 LEU A N 1
ATOM 856 C CA . LEU A 1 106 ? 10.068 -1.594 -8.792 1.00 89.94 106 LEU A CA 1
ATOM 857 C C . LEU A 1 106 ? 9.414 -1.397 -10.163 1.00 89.94 106 LEU A C 1
ATOM 859 O O . LEU A 1 106 ? 10.118 -1.375 -11.167 1.00 89.94 106 LEU A O 1
ATOM 863 N N . GLY A 1 107 ? 8.094 -1.209 -10.209 1.00 88.62 107 GLY A N 1
ATOM 864 C CA . GLY A 1 107 ? 7.376 -0.997 -11.463 1.00 88.62 107 GLY A CA 1
ATOM 865 C C . GLY A 1 107 ? 7.804 0.287 -12.173 1.00 88.62 107 GLY A C 1
ATOM 866 O O . GLY A 1 107 ? 8.064 0.257 -13.373 1.00 88.62 107 GLY A O 1
ATOM 867 N N . SER A 1 108 ? 7.989 1.388 -11.437 1.00 90.50 108 SER A N 1
ATOM 868 C CA . SER A 1 108 ? 8.507 2.634 -12.011 1.00 90.50 108 SER A CA 1
ATOM 869 C C . SER A 1 108 ? 9.908 2.448 -12.591 1.00 90.50 108 SER A C 1
ATOM 871 O O . SER A 1 108 ? 10.165 2.904 -13.699 1.00 90.50 108 SER A O 1
ATOM 873 N N . TYR A 1 109 ? 10.797 1.738 -11.886 1.00 90.88 109 TYR A N 1
ATOM 874 C CA . TYR A 1 109 ? 12.132 1.424 -12.398 1.00 90.88 109 TYR A CA 1
ATOM 875 C C . TYR A 1 109 ? 12.069 0.617 -13.702 1.00 90.88 109 TYR A C 1
ATOM 877 O O . TYR A 1 109 ? 12.669 1.011 -14.696 1.00 90.88 109 TYR A O 1
ATOM 885 N N . VAL A 1 1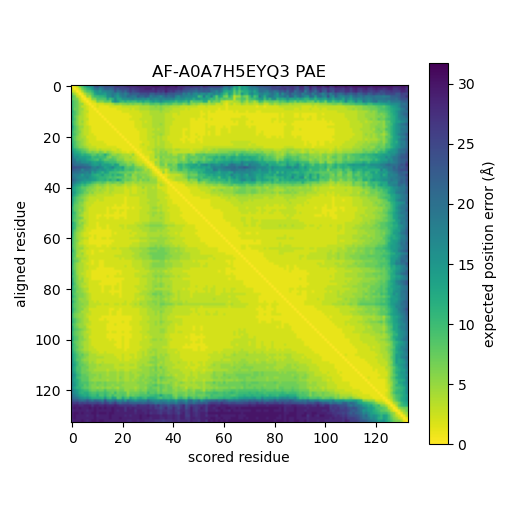10 ? 11.287 -0.467 -13.727 1.00 87.88 110 VAL A N 1
ATOM 886 C CA . VAL A 1 110 ? 11.135 -1.321 -14.917 1.00 87.88 110 VAL A CA 1
ATOM 887 C C . VAL A 1 110 ? 10.595 -0.535 -16.113 1.00 87.88 110 VAL A C 1
ATOM 889 O O . VAL A 1 110 ? 11.075 -0.720 -17.232 1.00 87.88 110 VAL A O 1
ATOM 892 N N . ILE A 1 111 ? 9.624 0.355 -15.899 1.00 87.12 111 ILE A N 1
ATOM 893 C CA . ILE A 1 111 ? 9.060 1.194 -16.964 1.00 87.12 111 ILE A CA 1
ATOM 894 C C . ILE A 1 111 ? 10.109 2.160 -17.521 1.00 87.12 111 ILE A C 1
ATOM 896 O O . ILE A 1 111 ? 10.228 2.281 -18.740 1.00 87.12 111 ILE A O 1
ATOM 900 N N . GLU A 1 112 ? 10.866 2.839 -16.660 1.00 90.25 112 GLU A N 1
ATOM 901 C CA . GLU A 1 112 ? 11.893 3.788 -17.102 1.00 90.25 112 GLU A CA 1
ATOM 902 C C . GLU A 1 112 ? 13.030 3.089 -17.860 1.00 90.25 112 GLU A C 1
ATOM 904 O O . GLU A 1 112 ? 13.398 3.532 -18.947 1.00 90.25 112 GLU A O 1
ATOM 909 N N . GLU A 1 113 ? 13.511 1.944 -17.371 1.00 92.88 113 GLU A N 1
ATOM 910 C CA . GLU A 1 113 ? 14.508 1.134 -18.088 1.00 92.88 113 GLU A CA 1
ATOM 911 C C . GLU A 1 113 ? 13.975 0.642 -19.442 1.00 92.88 113 GLU A C 1
ATOM 913 O O . GLU A 1 113 ? 14.680 0.691 -20.449 1.00 92.88 113 GLU A O 1
ATOM 918 N N . SER A 1 114 ? 12.702 0.235 -19.511 1.00 86.94 114 SER A N 1
ATOM 919 C CA . SER A 1 114 ? 12.075 -0.204 -20.767 1.00 86.94 114 SER A CA 1
ATOM 920 C C . SER A 1 114 ? 12.019 0.917 -21.810 1.00 86.94 114 SER A C 1
ATOM 922 O O . SER A 1 114 ? 12.236 0.663 -22.995 1.00 86.94 114 SER A O 1
ATOM 924 N N . LYS A 1 115 ? 11.768 2.165 -21.386 1.00 88.69 115 LYS A N 1
ATOM 925 C CA . LYS A 1 115 ? 11.828 3.341 -22.273 1.00 88.69 115 LYS A CA 1
ATOM 926 C C . LYS A 1 115 ? 13.248 3.586 -22.787 1.00 88.69 115 LYS A C 1
ATOM 928 O O . LYS A 1 115 ? 13.405 3.884 -23.968 1.00 88.69 115 LYS A O 1
ATOM 933 N N . GLY A 1 116 ? 14.259 3.439 -21.926 1.00 91.81 116 GLY A N 1
ATOM 934 C CA . GLY A 1 116 ? 15.671 3.553 -22.305 1.00 91.81 116 GLY A CA 1
ATOM 935 C C . GLY A 1 116 ? 16.072 2.518 -23.356 1.00 91.81 116 GLY A C 1
ATOM 936 O O . GLY A 1 116 ? 16.554 2.881 -24.424 1.00 91.81 116 GLY A O 1
ATOM 937 N N . ILE A 1 117 ? 15.753 1.243 -23.112 1.00 90.69 117 ILE A N 1
ATOM 938 C CA . ILE A 1 117 ? 16.000 0.149 -24.064 1.00 90.69 117 ILE A CA 1
ATOM 939 C C . ILE A 1 117 ? 15.289 0.408 -25.398 1.00 90.69 117 ILE A C 1
ATOM 941 O O . ILE A 1 117 ? 15.874 0.202 -26.459 1.00 90.69 117 ILE A O 1
ATOM 945 N N . TYR A 1 118 ? 14.034 0.867 -25.367 1.00 86.62 118 TYR A N 1
ATOM 946 C CA . TYR A 1 118 ? 13.306 1.202 -26.590 1.00 86.62 118 TYR A CA 1
ATOM 947 C C . TYR A 1 118 ? 14.009 2.312 -27.382 1.00 86.62 118 TYR A C 1
ATOM 949 O O . TYR A 1 118 ? 14.176 2.173 -28.592 1.00 86.62 118 TYR A O 1
ATOM 957 N N . ALA A 1 119 ? 14.467 3.374 -26.714 1.00 90.94 119 ALA A N 1
ATOM 958 C CA . ALA A 1 119 ? 15.222 4.448 -27.356 1.00 90.94 119 ALA A CA 1
ATOM 959 C C . ALA A 1 119 ? 16.531 3.937 -27.985 1.00 90.94 119 ALA A C 1
ATOM 961 O O . ALA A 1 119 ? 16.816 4.254 -29.140 1.00 90.94 119 ALA A O 1
ATOM 962 N N . ASP A 1 120 ? 17.276 3.084 -27.279 1.00 92.00 120 ASP A N 1
ATOM 963 C CA . ASP A 1 120 ? 18.502 2.469 -27.800 1.00 92.00 120 ASP A CA 1
ATOM 964 C C . ASP A 1 120 ? 18.224 1.594 -29.034 1.00 92.00 120 ASP A C 1
ATOM 966 O O . ASP A 1 120 ? 18.966 1.645 -30.016 1.00 92.00 120 ASP A O 1
ATOM 970 N N . ILE A 1 121 ? 17.126 0.829 -29.032 1.00 91.62 121 ILE A N 1
ATOM 971 C CA . ILE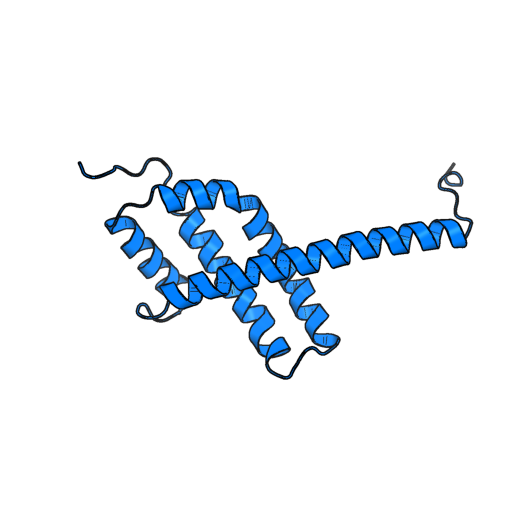 A 1 121 ? 16.700 0.026 -30.189 1.00 91.62 121 ILE A CA 1
ATOM 972 C C . ILE A 1 121 ? 16.372 0.919 -31.392 1.00 91.62 121 ILE A C 1
ATOM 974 O O . ILE A 1 121 ? 16.776 0.582 -32.505 1.00 91.62 121 ILE A O 1
ATOM 978 N N . GLN A 1 122 ? 15.681 2.048 -31.194 1.00 89.25 122 GLN A N 1
ATOM 979 C CA . GLN A 1 122 ? 15.388 2.993 -32.282 1.00 89.25 122 GLN A CA 1
ATOM 980 C C . GLN A 1 122 ? 16.677 3.560 -32.895 1.00 89.25 122 GLN A C 1
ATOM 982 O O . GLN A 1 122 ? 16.812 3.604 -34.118 1.00 89.25 122 GLN A O 1
ATOM 987 N N . LEU A 1 123 ? 17.663 3.901 -32.054 1.00 88.19 123 LEU A N 1
ATOM 988 C CA . LEU A 1 123 ? 18.978 4.369 -32.502 1.00 88.19 123 LEU A CA 1
ATOM 989 C C . LEU A 1 123 ? 19.745 3.293 -33.289 1.00 88.19 123 LEU A C 1
ATOM 991 O O . LEU A 1 123 ? 20.332 3.599 -34.326 1.00 88.19 123 LEU A O 1
ATOM 995 N N . ILE A 1 124 ? 19.733 2.036 -32.826 1.00 86.75 124 ILE A N 1
ATOM 996 C CA . ILE A 1 124 ? 20.391 0.910 -33.516 1.00 86.75 124 ILE A CA 1
ATOM 997 C C . ILE A 1 124 ? 19.696 0.593 -34.846 1.00 86.75 124 ILE A C 1
ATOM 999 O O . ILE A 1 124 ? 20.364 0.298 -35.837 1.00 86.75 124 ILE A O 1
ATOM 1003 N N . GLY A 1 125 ? 18.363 0.637 -34.871 1.00 80.50 125 GLY A N 1
ATOM 1004 C CA . GLY A 1 125 ? 17.544 0.286 -36.029 1.00 80.50 125 GLY A CA 1
ATOM 1005 C C . GLY A 1 125 ? 17.570 1.305 -37.170 1.00 80.50 125 GLY A C 1
ATOM 1006 O O . GLY A 1 125 ? 17.013 1.021 -38.226 1.00 80.50 125 GLY A O 1
ATOM 1007 N N . GLY A 1 126 ? 18.198 2.471 -36.984 1.00 63.53 126 GLY A N 1
ATOM 1008 C CA . GLY A 1 126 ? 18.240 3.536 -37.991 1.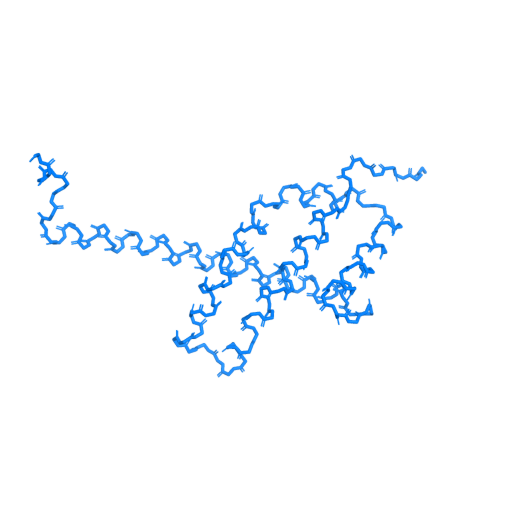00 63.53 126 GLY A CA 1
ATOM 1009 C C . GLY A 1 126 ? 16.892 4.226 -38.230 1.00 63.53 126 GLY A C 1
ATOM 1010 O O . GLY A 1 126 ? 16.761 4.965 -39.202 1.00 63.53 126 GLY A O 1
ATOM 1011 N N . LEU A 1 127 ? 15.903 4.009 -37.358 1.00 59.53 127 LEU A N 1
ATOM 1012 C CA . LEU A 1 127 ? 14.605 4.674 -37.417 1.00 59.53 127 LEU A CA 1
ATOM 1013 C C . LEU A 1 127 ? 14.757 6.082 -36.832 1.00 59.53 127 LEU A C 1
ATOM 1015 O O . LEU A 1 127 ? 14.572 6.324 -35.640 1.00 59.53 127 LEU A O 1
ATOM 1019 N N . SER A 1 128 ? 15.163 7.011 -37.692 1.00 57.91 128 SER A N 1
ATOM 1020 C CA . SER A 1 128 ? 14.988 8.439 -37.451 1.00 57.91 128 SER A CA 1
ATOM 1021 C C . SER A 1 128 ? 13.483 8.736 -37.356 1.00 57.91 128 SER A C 1
ATOM 1023 O O . SER A 1 128 ? 12.743 8.288 -38.232 1.00 57.91 128 SER A O 1
ATOM 1025 N N . PRO A 1 129 ? 12.998 9.509 -36.367 1.00 54.50 129 PRO A N 1
ATOM 1026 C CA . PRO A 1 129 ? 11.599 9.943 -36.299 1.00 54.50 129 PRO A CA 1
ATOM 1027 C C . PRO A 1 129 ? 11.170 10.912 -37.429 1.00 54.50 129 PRO A C 1
ATOM 1029 O O . PRO A 1 129 ? 10.165 11.598 -37.285 1.00 54.50 129 PRO A O 1
ATOM 1032 N N . GLU A 1 130 ? 11.900 10.983 -38.547 1.00 52.06 130 GLU A N 1
ATOM 1033 C CA . GLU A 1 130 ? 11.649 11.902 -39.670 1.00 52.06 130 GLU A CA 1
ATOM 1034 C C . GLU A 1 130 ? 11.051 11.240 -40.931 1.00 52.06 130 GLU A C 1
ATOM 1036 O O . GLU A 1 130 ? 10.952 11.903 -41.957 1.00 52.06 130 GLU A O 1
ATOM 1041 N N . GLU A 1 131 ? 10.616 9.974 -40.899 1.00 51.06 131 GLU A N 1
ATOM 1042 C CA . GLU A 1 131 ? 10.046 9.295 -42.088 1.00 51.06 131 GLU A CA 1
ATOM 1043 C C . GLU A 1 131 ? 8.519 9.071 -42.039 1.00 51.06 131 GLU A C 1
ATOM 1045 O O . GLU A 1 131 ? 8.003 8.137 -42.652 1.00 51.06 131 GLU A O 1
ATOM 1050 N N . GLU A 1 132 ? 7.771 9.938 -41.353 1.00 44.59 132 GLU A N 1
ATOM 1051 C CA . GLU A 1 132 ? 6.317 10.064 -41.549 1.00 44.59 132 GLU A CA 1
ATOM 1052 C C . GLU A 1 132 ? 5.990 11.464 -42.099 1.00 44.59 132 GLU A C 1
ATOM 1054 O O . GLU A 1 132 ? 5.681 12.387 -41.343 1.00 44.59 132 GLU A O 1
ATOM 1059 N N . GLU A 1 133 ? 6.081 11.613 -43.427 1.00 39.88 133 GLU A N 1
ATOM 1060 C CA . GLU A 1 133 ? 5.466 12.709 -44.200 1.00 39.88 133 GLU A CA 1
ATOM 1061 C C . GLU A 1 133 ? 4.355 12.158 -45.110 1.00 39.88 133 GLU A C 1
ATOM 1063 O O . GLU A 1 133 ? 4.605 11.152 -45.819 1.00 39.88 133 GLU A O 1
#

pLDDT: mean 88.32, std 13.14, range [39.88, 98.12]